Protein AF-A0A0C2F9S3-F1 (afdb_monomer)

pLDDT: mean 92.92, std 8.23, range [41.47, 98.56]

Radius of gyration: 19.81 Å; Cα contacts (8 Å, |Δi|>4): 63; chains: 1; bounding box: 45×46×48 Å

InterPro domains:
  IPR000796 Aspartate/other aminotransferase [PTHR11879] (1-132)
  IPR004839 Aminotransferase, class I/classII, large domain [PF00155] (21-132)
  IPR015421 Pyridoxal phosphate-dependent transferase, major domain [G3DSA:3.40.640.10] (58-132)
  IPR015422 Pyridoxal phosphate-dependent transferase, small domain [G3DSA:3.90.1150.10] (1-57)
  IPR015424 Pyridoxal phosphate-dependent transferase [SSF53383] (2-131)

Structure (mmCIF, N/CA/C/O backbone):
data_AF-A0A0C2F9S3-F1
#
_entry.id   AF-A0A0C2F9S3-F1
#
loop_
_atom_site.group_PDB
_atom_site.id
_atom_site.type_symbol
_atom_site.label_atom_id
_atom_site.label_alt_id
_atom_site.label_comp_id
_atom_site.label_asym_id
_atom_site.label_entity_id
_atom_site.label_seq_id
_atom_site.pdbx_PDB_ins_code
_atom_site.Cartn_x
_atom_site.Cartn_y
_atom_site.Cartn_z
_atom_site.occupancy
_atom_site.B_iso_or_equiv
_atom_site.auth_seq_id
_atom_site.auth_comp_id
_atom_site.auth_asym_id
_atom_site.auth_atom_id
_atom_site.pdbx_PDB_model_num
ATOM 1 N N . MET A 1 1 ? 0.007 -26.128 2.132 1.00 41.47 1 MET A N 1
ATOM 2 C CA . MET A 1 1 ? 0.103 -25.104 1.069 1.00 41.47 1 MET A CA 1
ATOM 3 C C . MET A 1 1 ? -1.310 -24.745 0.651 1.00 41.47 1 MET A C 1
ATOM 5 O O . MET A 1 1 ? -2.099 -25.662 0.460 1.00 41.47 1 MET A O 1
ATOM 9 N N . GLY A 1 2 ? -1.651 -23.454 0.614 1.00 59.50 2 GLY A N 1
ATOM 10 C CA . GLY A 1 2 ? -2.940 -23.001 0.079 1.00 59.50 2 GLY A CA 1
ATOM 11 C C . GLY A 1 2 ? -3.002 -23.174 -1.445 1.00 59.50 2 GLY A C 1
ATOM 12 O O . GLY A 1 2 ? -1.963 -23.437 -2.057 1.00 59.50 2 GLY A O 1
ATOM 13 N N . PRO A 1 3 ? -4.190 -23.060 -2.063 1.00 64.44 3 PRO A N 1
ATOM 14 C CA . PRO A 1 3 ? -4.308 -23.096 -3.517 1.00 64.44 3 PRO A CA 1
ATOM 15 C C . PRO A 1 3 ? -3.451 -21.982 -4.151 1.00 64.44 3 PRO A C 1
ATOM 17 O O . PRO A 1 3 ? -3.312 -20.919 -3.539 1.00 64.44 3 PRO A O 1
ATOM 20 N N . PRO A 1 4 ? -2.873 -22.201 -5.349 1.00 63.22 4 PRO A N 1
ATOM 21 C CA . PRO A 1 4 ? -2.124 -21.169 -6.055 1.00 63.22 4 PRO A CA 1
ATOM 22 C C . PRO A 1 4 ? -2.976 -19.91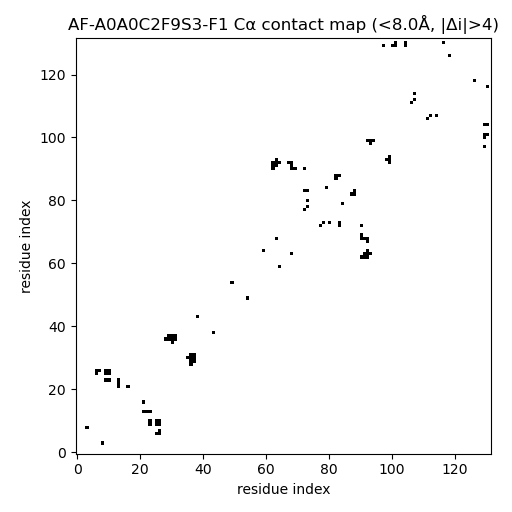3 -6.229 1.00 63.22 4 PRO A C 1
ATOM 24 O O . PRO A 1 4 ? -4.128 -19.995 -6.660 1.00 63.22 4 PRO A O 1
ATOM 27 N N . ASP A 1 5 ? -2.408 -18.755 -5.901 1.00 72.44 5 ASP A N 1
ATOM 28 C CA . ASP A 1 5 ? -3.046 -17.480 -6.203 1.00 72.44 5 ASP A CA 1
ATOM 29 C C . ASP A 1 5 ? -3.228 -17.374 -7.725 1.00 72.44 5 ASP A C 1
ATOM 31 O O . ASP A 1 5 ? -2.281 -17.564 -8.498 1.00 72.44 5 ASP A O 1
ATOM 35 N N . ALA A 1 6 ? -4.464 -17.102 -8.152 1.00 72.62 6 ALA A N 1
ATOM 36 C CA . ALA A 1 6 ? -4.842 -17.108 -9.561 1.00 72.62 6 ALA A CA 1
ATOM 37 C C . ALA A 1 6 ? -4.010 -16.126 -10.409 1.00 72.62 6 ALA A C 1
ATOM 39 O O . ALA A 1 6 ? -3.808 -16.363 -11.596 1.00 72.62 6 ALA A O 1
ATOM 40 N N . ILE A 1 7 ? -3.497 -15.050 -9.808 1.00 75.69 7 ILE A N 1
ATOM 41 C CA . ILE A 1 7 ? -2.679 -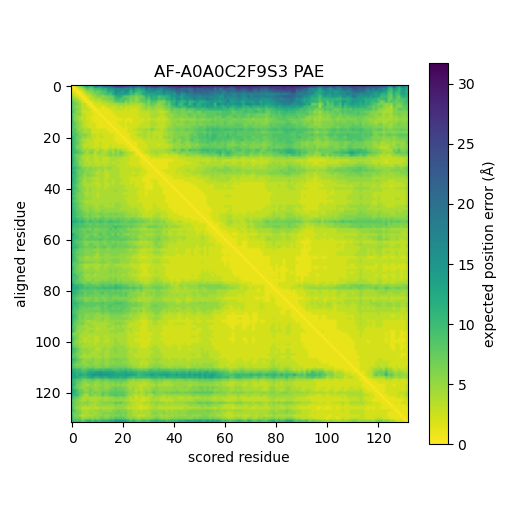14.030 -10.470 1.00 75.69 7 ILE A CA 1
ATOM 42 C C . ILE A 1 7 ? -1.200 -14.450 -10.494 1.00 75.69 7 ILE A C 1
ATOM 44 O O . ILE A 1 7 ? -0.513 -14.251 -11.503 1.00 75.69 7 ILE A O 1
ATOM 48 N N . LEU A 1 8 ? -0.699 -15.070 -9.420 1.00 76.31 8 LEU A N 1
ATOM 49 C CA . LEU A 1 8 ? 0.689 -15.547 -9.368 1.00 76.31 8 LEU A CA 1
ATOM 50 C C . LEU A 1 8 ? 0.939 -16.689 -10.361 1.00 76.31 8 LEU A C 1
ATOM 52 O O . LEU A 1 8 ? 1.939 -16.663 -11.081 1.00 76.31 8 LEU A O 1
ATOM 56 N N . GLY A 1 9 ? -0.007 -17.625 -10.487 1.00 80.25 9 GLY A N 1
ATOM 57 C CA . GLY A 1 9 ? 0.105 -18.742 -11.431 1.00 80.25 9 GLY A CA 1
ATOM 58 C C . GLY A 1 9 ? 0.234 -18.296 -12.895 1.00 80.25 9 GLY A C 1
ATOM 59 O O . GLY A 1 9 ? 1.003 -18.884 -13.659 1.00 80.25 9 GLY A O 1
ATOM 60 N N . VAL A 1 10 ? -0.449 -17.212 -13.286 1.00 86.31 10 VAL A N 1
ATOM 61 C CA . VAL A 1 10 ? -0.344 -16.635 -14.641 1.00 86.31 10 VAL A CA 1
ATOM 62 C C . VAL A 1 10 ? 1.068 -16.126 -14.918 1.00 86.31 10 VAL A C 1
ATOM 64 O O . VAL A 1 10 ? 1.597 -16.327 -16.009 1.00 86.31 10 VAL A O 1
ATOM 67 N N . THR A 1 11 ? 1.712 -15.510 -13.929 1.00 86.62 11 THR A N 1
ATOM 68 C CA . THR A 1 11 ? 3.079 -14.995 -14.089 1.00 86.62 11 THR A CA 1
ATOM 69 C C . THR A 1 11 ? 4.099 -16.115 -14.216 1.00 86.62 11 THR A C 1
ATOM 71 O O . THR A 1 11 ? 4.984 -16.041 -15.065 1.00 86.62 11 THR A O 1
ATOM 74 N N . GLU A 1 12 ? 3.956 -17.193 -13.448 1.00 86.50 12 GLU A N 1
ATOM 75 C CA . GLU A 1 12 ? 4.812 -18.374 -13.589 1.00 86.50 12 GLU A CA 1
ATOM 76 C C . GLU A 1 12 ? 4.650 -19.049 -14.956 1.00 86.50 12 GLU A C 1
ATOM 78 O O . GLU A 1 12 ? 5.635 -19.436 -15.589 1.00 86.50 12 GLU A O 1
ATOM 83 N N . ALA A 1 13 ? 3.411 -19.184 -15.442 1.00 88.88 13 ALA A N 1
ATOM 84 C CA . ALA A 1 13 ? 3.140 -19.688 -16.785 1.00 88.88 13 ALA A CA 1
ATOM 85 C C . ALA A 1 13 ? 3.764 -18.779 -17.858 1.00 88.88 13 ALA A C 1
ATOM 87 O O . ALA A 1 13 ? 4.469 -19.270 -18.738 1.00 88.88 13 ALA A O 1
ATOM 88 N N . PHE A 1 14 ? 3.603 -17.460 -17.725 1.00 90.62 14 PHE A N 1
ATOM 89 C CA . PHE A 1 14 ? 4.234 -16.478 -18.605 1.00 90.62 14 PHE A CA 1
ATOM 90 C C . PHE A 1 14 ? 5.763 -16.596 -18.610 1.00 90.62 14 PHE A C 1
ATOM 92 O O . PHE A 1 14 ? 6.384 -16.511 -19.667 1.00 90.62 14 PHE A O 1
ATOM 99 N N . HIS A 1 15 ? 6.408 -16.816 -17.463 1.00 89.44 15 HIS A N 1
ATOM 100 C CA . HIS A 1 15 ? 7.860 -16.992 -17.419 1.00 89.44 15 HIS A CA 1
ATOM 101 C C . HIS A 1 15 ? 8.324 -18.273 -18.117 1.00 89.44 15 HIS A C 1
ATOM 103 O O . HIS A 1 15 ? 9.347 -18.230 -18.799 1.00 89.44 15 HIS A O 1
ATOM 109 N N . ARG A 1 16 ? 7.562 -19.368 -18.002 1.00 93.31 16 ARG A N 1
ATOM 110 C CA . ARG A 1 16 ? 7.856 -20.653 -18.660 1.00 93.31 16 ARG A CA 1
ATOM 111 C C . ARG A 1 16 ? 7.600 -20.657 -20.167 1.00 93.31 16 ARG A C 1
ATOM 113 O O . ARG A 1 16 ? 8.202 -21.464 -20.867 1.00 93.31 16 ARG A O 1
ATOM 120 N N . ASP A 1 17 ? 6.730 -19.784 -20.664 1.00 94.50 17 ASP A N 1
ATOM 121 C CA . ASP A 1 17 ? 6.439 -19.677 -22.094 1.00 94.50 17 ASP A CA 1
ATOM 122 C C . ASP A 1 17 ? 7.683 -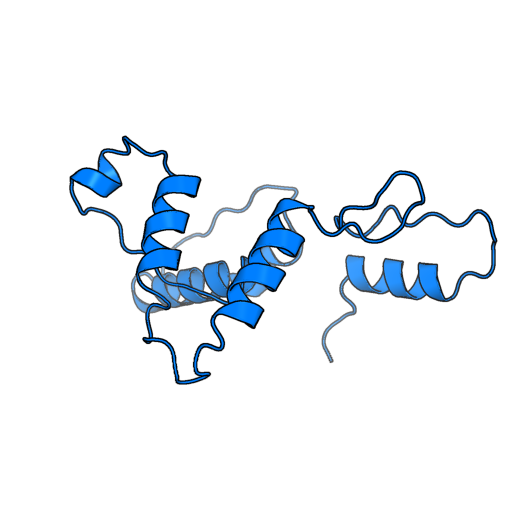19.206 -22.875 1.00 94.50 17 ASP A C 1
ATOM 124 O O . ASP A 1 17 ? 8.302 -18.192 -22.542 1.00 94.50 17 ASP A O 1
ATOM 128 N N . THR A 1 18 ? 8.074 -19.944 -23.912 1.00 95.94 18 THR A N 1
ATOM 129 C CA . THR A 1 18 ? 9.231 -19.632 -24.767 1.00 95.94 18 THR A CA 1
ATOM 130 C C . THR A 1 18 ? 8.865 -18.796 -25.992 1.00 95.94 18 THR A C 1
ATOM 132 O O . THR A 1 18 ? 9.750 -18.425 -26.763 1.00 95.94 18 THR A O 1
ATOM 135 N N . ASN A 1 19 ? 7.583 -18.499 -26.212 1.00 96.31 19 ASN A N 1
ATOM 136 C CA . ASN A 1 19 ? 7.133 -17.696 -27.338 1.00 96.31 19 ASN A CA 1
ATOM 137 C C . ASN A 1 19 ? 7.685 -16.262 -27.222 1.00 96.31 19 ASN A C 1
ATOM 139 O O . ASN A 1 19 ? 7.381 -15.570 -26.249 1.00 96.31 19 ASN A O 1
ATOM 143 N N . PRO A 1 20 ? 8.440 -15.756 -28.216 1.00 93.12 20 PRO A N 1
ATOM 144 C CA . PRO A 1 20 ? 8.998 -14.403 -28.169 1.00 93.12 20 PRO A CA 1
ATOM 145 C C . PRO A 1 20 ? 7.932 -13.296 -28.214 1.00 93.12 20 PRO A C 1
ATOM 147 O O . PRO A 1 20 ? 8.239 -12.147 -27.917 1.00 93.12 20 PRO A O 1
ATOM 150 N N . LYS A 1 21 ? 6.685 -13.623 -28.578 1.00 93.19 21 LYS A N 1
ATOM 151 C CA . LYS A 1 21 ? 5.543 -12.695 -28.619 1.00 93.19 21 LYS A CA 1
ATOM 152 C C . LYS A 1 21 ? 4.604 -12.841 -27.414 1.00 93.19 21 LYS A C 1
ATOM 154 O O . LYS A 1 21 ? 3.475 -12.358 -27.465 1.00 93.19 21 LYS A O 1
ATOM 159 N N . LYS A 1 22 ? 5.025 -13.539 -26.352 1.00 93.25 22 LYS A N 1
ATOM 160 C CA . LYS A 1 22 ? 4.223 -13.682 -25.131 1.00 93.25 22 LYS A CA 1
ATOM 161 C C . LYS A 1 22 ? 3.947 -12.323 -24.486 1.00 93.25 22 LYS A C 1
ATOM 163 O O . LYS A 1 22 ? 4.817 -11.456 -24.448 1.00 93.25 22 LYS A O 1
ATOM 168 N N . MET A 1 23 ? 2.758 -12.161 -23.913 1.00 89.25 23 MET A N 1
ATOM 169 C CA . MET A 1 23 ? 2.366 -10.962 -23.165 1.00 89.25 23 MET A CA 1
ATOM 170 C C . MET A 1 23 ? 1.785 -11.362 -21.810 1.00 89.25 23 MET A C 1
ATOM 172 O O . MET A 1 23 ? 1.002 -12.306 -21.730 1.00 89.25 23 MET A O 1
ATOM 176 N N . ASN A 1 24 ? 2.153 -10.642 -20.748 1.00 88.75 24 ASN A N 1
ATOM 177 C CA . ASN A 1 24 ? 1.556 -10.821 -19.426 1.00 88.75 24 ASN A CA 1
ATOM 178 C C . ASN A 1 24 ? 0.536 -9.708 -19.180 1.00 88.75 24 ASN A C 1
ATOM 180 O O . ASN A 1 24 ? 0.920 -8.560 -18.974 1.00 88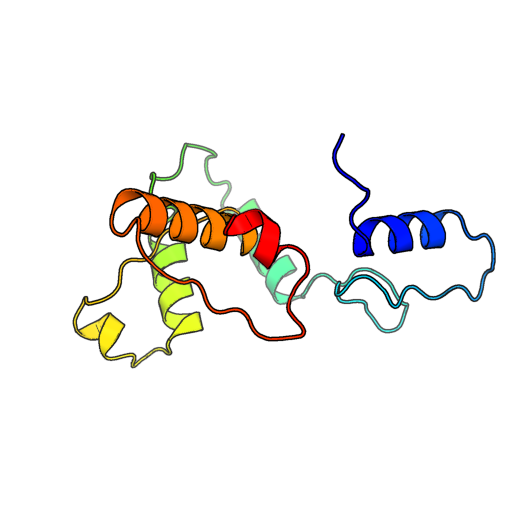.75 24 ASN A O 1
ATOM 184 N N . LEU A 1 25 ? -0.747 -10.066 -19.190 1.00 89.81 25 LEU A N 1
ATOM 185 C CA . LEU A 1 25 ? -1.868 -9.169 -18.887 1.00 89.81 25 LEU A CA 1
ATOM 186 C C . LEU A 1 25 ? -2.571 -9.553 -17.570 1.00 89.81 25 LEU A C 1
ATOM 188 O O . LEU A 1 25 ? -3.700 -9.140 -17.331 1.00 89.81 25 LEU A O 1
ATOM 192 N N . GLY A 1 26 ? -1.936 -10.393 -16.741 1.00 86.38 26 GLY A N 1
ATOM 193 C CA . GLY A 1 26 ? -2.532 -10.925 -15.514 1.00 86.38 26 GLY A CA 1
ATOM 194 C C . GLY A 1 26 ? -2.259 -10.069 -14.280 1.00 86.38 26 GLY A C 1
ATOM 195 O O . GLY A 1 26 ? -3.182 -9.674 -13.573 1.00 86.38 26 GLY A O 1
ATOM 196 N N . VAL A 1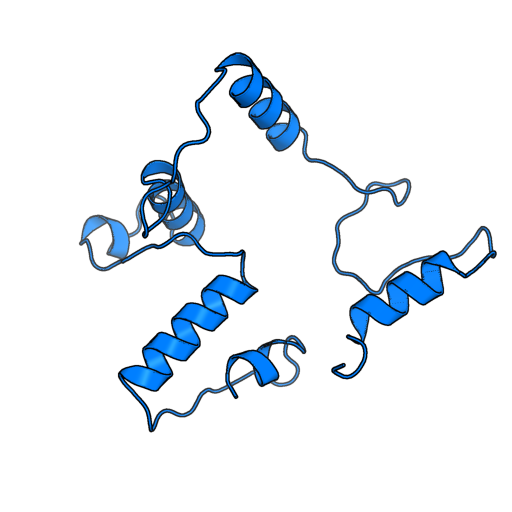 27 ? -0.985 -9.785 -13.993 1.00 83.50 27 VAL A N 1
ATOM 197 C CA . VAL A 1 27 ? -0.611 -9.008 -12.798 1.00 83.50 27 VAL A CA 1
ATOM 198 C C . VAL A 1 27 ? -0.775 -7.520 -13.070 1.00 83.50 27 VAL A C 1
ATOM 200 O O . VAL A 1 27 ? -0.187 -6.993 -14.011 1.00 83.50 27 VAL A O 1
ATOM 203 N N . GLY A 1 28 ? -1.467 -6.819 -12.170 1.00 89.31 28 GLY A N 1
ATOM 204 C CA . GLY A 1 28 ? -1.563 -5.355 -12.146 1.00 89.31 28 GLY A CA 1
ATOM 205 C C . GLY A 1 28 ? -0.273 -4.658 -11.698 1.00 89.31 28 GLY A C 1
ATOM 206 O O . GLY A 1 28 ? -0.305 -3.807 -10.816 1.00 89.31 28 GLY A O 1
ATOM 207 N N . ALA A 1 29 ? 0.875 -5.045 -12.254 1.00 91.50 29 ALA A N 1
ATOM 208 C CA . ALA A 1 29 ? 2.161 -4.418 -11.983 1.00 91.50 29 ALA A CA 1
ATOM 209 C C . ALA A 1 29 ? 2.569 -3.581 -13.193 1.00 91.50 29 ALA A C 1
ATOM 211 O O . ALA A 1 29 ? 2.700 -4.103 -14.298 1.00 91.50 29 ALA A O 1
ATOM 212 N N . TYR A 1 30 ? 2.798 -2.290 -12.964 1.00 94.19 30 TYR A N 1
ATOM 213 C CA . TYR A 1 30 ? 3.101 -1.333 -14.022 1.00 94.19 30 TYR A CA 1
ATOM 214 C C . TYR A 1 30 ? 4.364 -1.717 -14.815 1.00 94.19 30 TYR A C 1
ATOM 216 O O . TYR A 1 30 ? 5.326 -2.276 -14.265 1.00 94.19 30 TYR A O 1
ATOM 224 N N . ARG A 1 31 ? 4.340 -1.436 -16.119 1.00 93.94 31 ARG A N 1
ATOM 225 C CA . ARG A 1 31 ? 5.421 -1.694 -17.074 1.00 93.94 31 ARG A CA 1
ATOM 226 C C . ARG A 1 31 ? 5.632 -0.472 -17.960 1.00 93.94 31 ARG A C 1
ATOM 228 O O . ARG A 1 31 ? 4.697 0.292 -18.170 1.00 93.94 31 ARG A O 1
ATOM 235 N N . ASP A 1 32 ? 6.852 -0.301 -18.452 1.00 94.50 32 ASP A N 1
ATOM 236 C CA . ASP A 1 32 ? 7.159 0.683 -19.492 1.00 94.50 32 ASP A CA 1
ATOM 237 C C . ASP A 1 32 ? 6.723 0.205 -20.891 1.00 94.50 32 ASP A C 1
ATOM 239 O O . ASP A 1 32 ? 6.218 -0.909 -21.059 1.00 94.50 32 ASP A O 1
ATOM 243 N N . ASP A 1 33 ? 6.971 1.031 -21.910 1.00 94.56 33 ASP A N 1
ATOM 244 C CA . ASP A 1 33 ? 6.649 0.735 -23.314 1.00 94.56 33 ASP A CA 1
ATOM 245 C C . ASP A 1 33 ? 7.416 -0.479 -23.879 1.00 94.56 33 ASP A C 1
ATOM 247 O O . ASP A 1 33 ? 7.067 -1.003 -24.936 1.00 94.56 33 ASP A O 1
ATOM 251 N N . GLN A 1 34 ? 8.458 -0.953 -23.184 1.00 91.62 34 GLN A N 1
ATOM 252 C CA . GLN A 1 34 ? 9.203 -2.171 -23.521 1.00 91.62 34 GLN A CA 1
ATOM 253 C C . GLN A 1 34 ? 8.721 -3.396 -22.727 1.00 91.62 34 GLN A C 1
ATOM 255 O O . GLN A 1 34 ? 9.334 -4.464 -22.812 1.00 91.62 34 GLN A O 1
ATOM 260 N N . GLY A 1 35 ? 7.658 -3.263 -21.929 1.00 89.31 35 GLY A N 1
ATOM 261 C CA . GLY A 1 35 ? 7.123 -4.337 -21.096 1.00 89.31 35 GLY A CA 1
ATOM 262 C C . GLY A 1 35 ? 7.987 -4.674 -19.875 1.00 89.31 35 GLY A C 1
ATOM 263 O O . GLY A 1 35 ? 7.822 -5.752 -19.295 1.00 89.31 35 GLY A O 1
ATOM 264 N N . LYS A 1 36 ? 8.908 -3.793 -19.460 1.00 91.12 36 LYS A N 1
ATOM 265 C CA . LYS A 1 36 ? 9.809 -4.004 -18.312 1.00 91.12 36 LYS A CA 1
ATOM 266 C C . LYS A 1 36 ? 9.288 -3.325 -17.042 1.00 91.12 36 LYS A C 1
ATOM 268 O O . LYS A 1 36 ? 8.537 -2.356 -17.130 1.00 91.12 36 LYS A O 1
ATOM 273 N N . PRO A 1 37 ? 9.655 -3.812 -15.837 1.00 94.31 37 PRO A N 1
ATOM 274 C CA . PRO A 1 37 ? 9.340 -3.120 -14.590 1.00 94.31 37 PRO A CA 1
ATOM 275 C C . PRO A 1 37 ? 9.879 -1.687 -14.596 1.00 94.31 37 PRO A C 1
ATOM 277 O O . PRO A 1 37 ? 11.060 -1.466 -14.866 1.00 94.31 37 PRO A O 1
ATOM 280 N N . PHE A 1 38 ? 9.022 -0.727 -14.262 1.00 96.56 38 PHE A N 1
ATOM 281 C CA . PHE A 1 38 ? 9.367 0.689 -14.298 1.00 96.56 38 PHE A CA 1
ATOM 282 C C . PHE A 1 38 ? 9.446 1.271 -12.886 1.00 96.56 38 PHE A C 1
ATOM 284 O O . PHE A 1 38 ? 8.460 1.294 -12.149 1.00 96.56 38 PHE A O 1
ATOM 291 N N . VAL A 1 39 ? 10.633 1.754 -12.516 1.00 97.69 39 VAL A N 1
ATOM 292 C CA . VAL A 1 39 ? 10.864 2.475 -11.257 1.00 97.69 39 VAL A CA 1
ATOM 293 C C . VAL A 1 39 ? 10.711 3.964 -11.529 1.00 97.69 39 VAL A C 1
ATOM 295 O O . VAL A 1 39 ? 11.425 4.508 -12.375 1.00 97.69 39 VAL A O 1
ATOM 298 N N . LEU A 1 40 ? 9.802 4.620 -10.806 1.00 98.12 40 LEU A N 1
ATOM 299 C CA . LEU A 1 40 ? 9.512 6.037 -11.003 1.00 98.12 40 LEU A CA 1
ATOM 300 C C . LEU A 1 40 ? 10.773 6.892 -10.761 1.00 98.12 40 LEU A C 1
ATOM 302 O O . LEU A 1 40 ? 11.493 6.641 -9.790 1.00 98.12 40 LEU A O 1
ATOM 306 N N . PRO A 1 41 ? 11.020 7.945 -11.566 1.00 98.38 41 PRO A N 1
ATOM 307 C CA . PRO A 1 41 ? 12.149 8.853 -11.349 1.00 98.38 41 PRO A CA 1
ATOM 308 C C . PRO A 1 41 ? 12.176 9.469 -9.943 1.00 98.38 41 PRO A C 1
ATOM 310 O O . PRO A 1 41 ? 13.239 9.569 -9.338 1.00 98.38 41 PRO A O 1
ATOM 313 N N . SER A 1 42 ? 11.007 9.802 -9.386 1.00 98.44 42 SER A N 1
ATOM 314 C CA . SER A 1 42 ? 10.874 10.317 -8.017 1.00 98.44 42 SER A CA 1
ATOM 315 C C . SER A 1 42 ? 11.318 9.315 -6.947 1.00 98.44 42 SER A C 1
ATOM 317 O O . SER A 1 42 ? 11.899 9.714 -5.942 1.00 98.44 42 SER A O 1
ATOM 319 N N . VAL A 1 43 ? 11.088 8.016 -7.167 1.00 98.25 43 VAL A N 1
ATOM 320 C CA . VAL A 1 43 ? 11.542 6.954 -6.257 1.00 98.25 43 VAL A CA 1
ATOM 321 C C . VAL A 1 43 ? 13.059 6.809 -6.329 1.00 98.25 43 VAL A C 1
ATOM 323 O O . VAL A 1 43 ? 13.703 6.747 -5.288 1.00 98.25 43 VAL A O 1
ATOM 326 N N . ARG A 1 44 ? 13.648 6.848 -7.532 1.00 98.38 44 ARG A N 1
ATOM 327 C CA . ARG A 1 44 ? 15.113 6.799 -7.700 1.00 98.38 44 ARG A CA 1
ATOM 328 C C . ARG A 1 44 ? 15.813 7.964 -7.004 1.00 98.38 44 ARG A C 1
ATOM 330 O O . ARG A 1 44 ? 16.829 7.764 -6.348 1.00 98.38 44 ARG A O 1
ATOM 337 N N . GLU A 1 45 ? 15.259 9.165 -7.130 1.00 98.56 45 GLU A N 1
ATOM 338 C CA . GLU A 1 45 ? 15.765 10.354 -6.441 1.00 98.56 45 GLU A CA 1
ATOM 339 C C . GLU A 1 45 ? 15.674 10.198 -4.913 1.00 98.56 45 GLU A C 1
ATOM 341 O O . GLU A 1 45 ? 16.635 10.479 -4.197 1.00 98.56 45 GLU A O 1
ATOM 346 N N . ALA A 1 46 ? 14.544 9.699 -4.398 1.00 97.94 46 ALA A N 1
ATOM 347 C CA . ALA A 1 46 ? 14.379 9.442 -2.969 1.00 97.94 46 ALA A CA 1
ATOM 348 C C . ALA A 1 46 ? 15.387 8.400 -2.448 1.00 97.94 46 ALA A C 1
ATOM 350 O O . ALA A 1 46 ? 15.993 8.608 -1.399 1.00 97.94 46 ALA A O 1
ATOM 351 N N . GLU A 1 47 ? 15.621 7.316 -3.193 1.00 98.19 47 GLU A N 1
ATOM 352 C CA . GLU A 1 47 ? 16.632 6.305 -2.861 1.00 98.19 47 GLU A CA 1
ATOM 353 C C . GLU A 1 47 ? 18.040 6.911 -2.778 1.00 98.19 47 GLU A C 1
ATOM 355 O O . GLU A 1 47 ? 18.766 6.651 -1.817 1.00 98.19 47 GLU A O 1
ATOM 360 N N . GLN A 1 48 ? 18.421 7.754 -3.744 1.00 98.31 48 GLN A N 1
ATOM 361 C CA . GLN A 1 48 ? 19.727 8.420 -3.749 1.00 98.31 48 GLN A CA 1
ATOM 362 C C . GLN A 1 48 ? 19.917 9.322 -2.525 1.00 98.31 48 GLN A C 1
ATOM 364 O O . GLN A 1 48 ? 20.962 9.251 -1.873 1.00 98.31 48 GLN A O 1
ATOM 369 N N . ARG A 1 49 ? 18.901 10.120 -2.172 1.00 98.12 49 ARG A N 1
ATOM 370 C CA . ARG A 1 49 ? 18.926 10.983 -0.977 1.00 98.12 49 ARG A CA 1
ATOM 371 C C . ARG A 1 49 ? 19.082 10.169 0.303 1.00 98.12 49 ARG A C 1
ATOM 373 O O . ARG A 1 49 ? 20.000 10.424 1.077 1.00 98.12 49 ARG A O 1
ATOM 380 N N . LEU A 1 50 ? 18.264 9.130 0.474 1.00 96.25 50 LEU A N 1
ATOM 381 C CA . LEU A 1 50 ? 18.309 8.268 1.658 1.00 96.25 50 LEU A CA 1
ATOM 382 C C . LEU A 1 50 ? 19.669 7.576 1.827 1.00 96.25 50 LEU A C 1
ATOM 384 O O . LEU A 1 50 ? 20.171 7.460 2.945 1.00 96.25 50 LEU A O 1
ATOM 388 N N . MET A 1 51 ? 20.291 7.127 0.732 1.00 97.19 51 MET A N 1
ATOM 389 C CA . MET A 1 51 ? 21.630 6.530 0.789 1.00 97.19 51 MET A CA 1
ATOM 390 C C . MET A 1 51 ? 22.709 7.556 1.154 1.00 97.19 51 MET A C 1
ATOM 392 O O . MET A 1 51 ? 23.625 7.231 1.914 1.00 97.19 51 MET A O 1
ATOM 396 N N . ALA A 1 52 ? 22.603 8.789 0.651 1.00 98.00 52 ALA A N 1
ATOM 397 C CA . ALA A 1 52 ? 23.531 9.869 0.979 1.00 98.00 52 ALA A CA 1
ATOM 398 C C . ALA A 1 52 ? 23.446 10.291 2.458 1.00 98.00 52 ALA A C 1
ATOM 400 O O . ALA A 1 52 ? 24.474 10.610 3.057 1.00 98.00 52 ALA A O 1
ATOM 401 N N . GLU A 1 53 ? 22.254 10.232 3.056 1.00 97.06 53 GLU A N 1
ATOM 402 C CA . GLU A 1 53 ? 22.017 10.570 4.467 1.00 97.06 53 GLU A CA 1
ATOM 403 C C . GLU A 1 53 ? 22.621 9.563 5.459 1.00 97.06 53 GLU A C 1
ATOM 405 O O . GLU A 1 53 ? 22.845 9.909 6.618 1.00 97.06 53 GLU A O 1
ATOM 410 N N 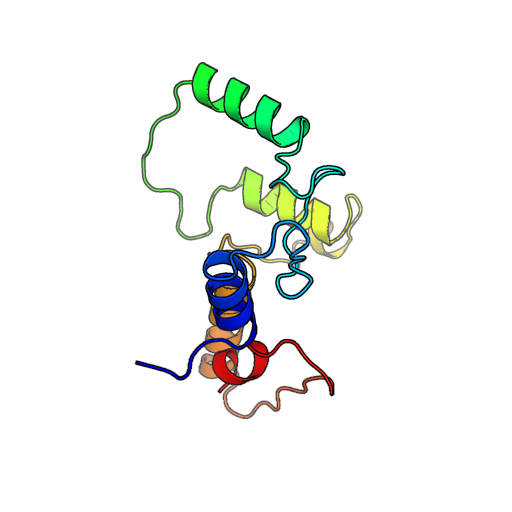. LYS A 1 54 ? 22.925 8.329 5.025 1.00 95.69 54 LYS A N 1
ATOM 411 C CA . LYS A 1 54 ? 23.541 7.273 5.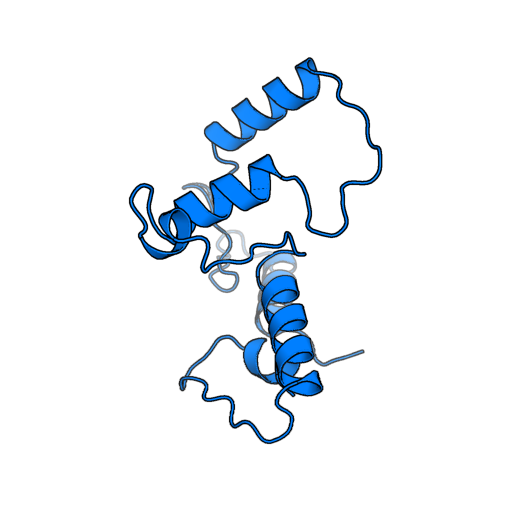860 1.00 95.69 54 LYS A CA 1
ATOM 412 C C . LYS A 1 54 ? 22.808 7.039 7.190 1.00 95.69 54 LYS A C 1
ATOM 414 O O . LYS A 1 54 ? 23.434 6.850 8.234 1.00 95.69 54 LYS A O 1
ATOM 419 N N . LEU A 1 55 ? 21.478 7.035 7.142 1.00 94.56 55 LEU A N 1
ATOM 420 C CA . LEU A 1 55 ? 20.627 6.825 8.313 1.00 94.56 55 LEU A CA 1
ATOM 421 C C . LEU A 1 55 ? 20.885 5.459 8.983 1.00 94.56 55 LEU A C 1
ATOM 423 O O . LEU A 1 55 ? 21.337 4.494 8.351 1.00 94.56 55 LEU A O 1
ATOM 427 N N . ASN A 1 56 ? 20.570 5.374 10.279 1.00 94.56 56 ASN A N 1
ATOM 428 C CA . ASN A 1 56 ? 20.611 4.119 11.032 1.00 94.56 56 ASN A CA 1
ATOM 429 C C . ASN A 1 56 ? 19.510 3.138 10.568 1.00 94.56 56 ASN A C 1
ATOM 431 O O . ASN A 1 56 ? 18.683 3.454 9.713 1.00 94.56 56 ASN A O 1
ATOM 435 N N . LYS A 1 57 ? 19.522 1.922 11.123 1.00 95.44 57 LYS A N 1
ATOM 436 C CA . LYS A 1 57 ? 18.527 0.868 10.851 1.00 95.44 57 LYS A CA 1
ATOM 437 C C . LYS A 1 57 ? 17.870 0.377 12.143 1.00 95.44 57 LYS A C 1
ATOM 439 O O . LYS A 1 57 ? 17.570 -0.807 12.269 1.00 95.44 57 LYS A O 1
ATOM 444 N N . GLU A 1 58 ? 17.719 1.275 13.111 1.00 96.88 58 GLU A N 1
ATOM 445 C CA . GLU A 1 58 ? 17.065 0.968 14.379 1.00 96.88 58 GLU A CA 1
ATOM 446 C C . GLU A 1 58 ? 15.573 0.687 14.176 1.00 96.88 58 GLU A C 1
ATOM 448 O O . GLU A 1 58 ? 14.982 0.998 13.135 1.00 96.88 58 GLU A O 1
ATOM 453 N N . TYR A 1 59 ? 14.946 0.098 15.191 1.00 97.44 59 TYR A N 1
ATOM 454 C CA . TYR A 1 59 ? 13.510 -0.140 15.167 1.00 97.44 59 TYR A CA 1
ATOM 455 C C . TYR A 1 59 ? 12.729 1.170 15.024 1.00 97.44 59 TYR A C 1
ATOM 457 O O . TYR A 1 59 ? 12.921 2.124 15.780 1.00 97.44 59 TYR A O 1
ATOM 465 N N . ALA A 1 60 ? 11.784 1.184 14.085 1.00 95.69 60 ALA A N 1
ATOM 466 C CA . ALA A 1 60 ? 10.749 2.205 14.052 1.00 95.69 60 ALA A CA 1
ATOM 467 C C . ALA A 1 60 ? 9.793 2.038 15.248 1.00 95.69 60 ALA A C 1
ATOM 469 O O . ALA A 1 60 ? 9.680 0.959 15.837 1.00 95.69 60 ALA A O 1
ATOM 470 N N . GLY A 1 61 ? 9.059 3.101 15.583 1.00 97.00 61 GLY A N 1
ATOM 471 C CA . GLY A 1 61 ? 7.971 3.011 16.556 1.00 97.00 61 GLY A CA 1
ATOM 472 C C . GLY A 1 61 ? 6.873 2.044 16.096 1.00 97.00 61 GLY A C 1
ATOM 473 O O . GLY A 1 61 ? 6.699 1.812 14.902 1.00 97.00 61 GLY A O 1
ATOM 474 N N . ILE A 1 62 ? 6.086 1.517 17.041 1.00 97.44 62 ILE A N 1
ATOM 475 C CA . ILE A 1 62 ? 5.008 0.543 16.762 1.00 97.44 62 ILE A CA 1
ATOM 476 C C . ILE A 1 62 ? 4.003 1.077 15.730 1.00 97.44 62 ILE A C 1
ATOM 478 O O . ILE A 1 62 ? 3.554 0.337 14.861 1.00 97.44 62 ILE A O 1
ATOM 482 N N . ALA A 1 63 ? 3.664 2.367 15.805 1.00 96.12 63 ALA A N 1
ATOM 483 C CA . ALA A 1 63 ? 2.755 3.011 14.857 1.00 96.12 63 ALA A CA 1
ATOM 484 C C . ALA A 1 63 ? 3.401 3.301 13.484 1.00 96.12 63 ALA A C 1
ATOM 486 O O . ALA A 1 63 ? 2.707 3.723 12.560 1.00 96.12 63 ALA A O 1
ATOM 487 N N . GLY A 1 64 ? 4.707 3.077 13.333 1.00 97.19 64 GLY A N 1
ATOM 488 C CA . GLY A 1 64 ? 5.500 3.439 12.164 1.00 97.19 64 GLY A CA 1
ATOM 489 C C . GLY A 1 64 ? 6.271 4.742 12.330 1.00 97.19 64 GLY A C 1
ATOM 490 O O . GLY A 1 64 ? 6.401 5.290 13.426 1.00 97.19 64 GLY A O 1
ATOM 491 N N . LEU A 1 65 ? 6.794 5.243 11.212 1.00 97.19 65 LEU A N 1
ATOM 492 C CA . LEU A 1 65 ? 7.507 6.518 11.175 1.00 97.19 65 LEU A CA 1
ATOM 493 C C . LEU A 1 65 ? 6.503 7.692 11.268 1.00 97.19 65 LEU A C 1
ATOM 495 O O . LEU A 1 65 ? 5.563 7.745 10.463 1.00 97.19 65 LEU A O 1
ATOM 499 N N . PRO A 1 66 ? 6.677 8.650 12.203 1.00 96.50 66 PRO A N 1
ATOM 500 C CA . PRO A 1 66 ? 5.734 9.760 12.384 1.00 96.50 66 PRO A CA 1
ATOM 501 C C . PRO A 1 66 ? 5.503 10.590 11.115 1.00 96.50 66 PRO A C 1
ATOM 503 O O . PRO A 1 66 ? 4.360 10.865 10.755 1.00 96.50 66 PRO A O 1
ATOM 506 N N . ASP A 1 67 ? 6.569 10.923 10.383 1.00 96.75 67 ASP A N 1
ATOM 507 C CA . ASP A 1 67 ? 6.443 11.705 9.149 1.00 96.75 67 ASP A CA 1
ATOM 508 C C . ASP A 1 67 ? 5.752 10.917 8.036 1.00 96.75 67 ASP A C 1
ATOM 510 O O . ASP A 1 67 ? 4.899 11.462 7.335 1.00 96.75 67 ASP A O 1
ATOM 514 N N . PHE A 1 68 ? 6.045 9.617 7.912 1.00 97.75 68 PHE A N 1
ATOM 515 C CA . PHE A 1 68 ? 5.382 8.753 6.935 1.00 97.75 68 PHE A CA 1
ATOM 516 C C . PHE A 1 68 ? 3.874 8.691 7.183 1.00 97.75 68 PHE A C 1
ATOM 518 O O . PHE A 1 68 ? 3.092 8.926 6.267 1.00 97.75 68 PHE A O 1
ATOM 525 N N . THR A 1 69 ? 3.453 8.413 8.419 1.00 97.69 69 THR A N 1
ATOM 526 C CA . THR A 1 69 ? 2.025 8.303 8.759 1.00 97.69 69 THR A CA 1
ATOM 527 C C . THR A 1 69 ? 1.287 9.629 8.562 1.00 97.69 69 THR A C 1
ATOM 529 O O . THR A 1 69 ? 0.215 9.648 7.956 1.00 97.69 69 THR A O 1
ATOM 532 N N . LYS A 1 70 ? 1.885 10.753 8.973 1.00 96.69 70 LYS A N 1
ATOM 533 C CA . LYS A 1 70 ? 1.331 12.098 8.760 1.00 96.69 70 LYS A CA 1
ATOM 534 C C . LYS A 1 70 ? 1.169 12.433 7.275 1.00 96.69 70 LYS A C 1
ATOM 536 O O . LYS A 1 70 ? 0.115 12.919 6.867 1.00 96.69 70 LYS A O 1
ATOM 541 N N . LEU A 1 71 ? 2.204 12.203 6.467 1.00 97.94 71 LEU A N 1
ATOM 542 C CA . LEU A 1 71 ? 2.181 12.516 5.036 1.00 97.94 71 LEU A CA 1
ATOM 543 C C . LEU A 1 71 ? 1.266 11.562 4.258 1.00 97.94 71 LEU A C 1
ATOM 545 O O . LEU A 1 71 ? 0.563 12.008 3.356 1.00 97.94 71 LEU A O 1
ATOM 549 N N . ALA A 1 72 ? 1.202 10.284 4.643 1.00 97.94 72 ALA A N 1
ATOM 550 C CA . ALA A 1 72 ? 0.279 9.315 4.057 1.00 97.94 72 ALA A CA 1
ATOM 551 C C . ALA A 1 72 ? -1.189 9.704 4.292 1.00 97.94 72 ALA A C 1
ATOM 553 O O . ALA A 1 72 ? -1.995 9.631 3.366 1.00 97.94 72 ALA A O 1
ATOM 554 N N . ALA A 1 73 ? -1.535 10.178 5.495 1.00 97.50 73 ALA A N 1
ATOM 555 C CA . ALA A 1 73 ? -2.881 10.670 5.791 1.00 97.50 73 ALA A CA 1
ATOM 556 C C . ALA A 1 73 ? -3.253 11.879 4.918 1.00 97.50 73 ALA A C 1
ATOM 558 O O . ALA A 1 73 ? -4.334 11.906 4.334 1.00 97.50 73 ALA A O 1
ATOM 559 N N . LYS A 1 74 ? -2.336 12.846 4.772 1.00 97.88 74 LYS A N 1
ATOM 560 C CA . LYS A 1 74 ? -2.533 14.013 3.897 1.00 97.88 74 LYS A CA 1
ATOM 561 C C . LYS A 1 74 ? -2.695 13.624 2.431 1.00 97.88 74 LYS A C 1
ATOM 563 O O . LYS A 1 74 ? -3.573 14.153 1.760 1.00 97.88 74 LYS A O 1
ATOM 568 N N . LEU A 1 75 ? -1.883 12.686 1.943 1.00 98.06 75 LEU A N 1
ATOM 569 C CA . LEU A 1 75 ? -1.998 12.174 0.578 1.00 98.06 75 LEU A CA 1
ATOM 570 C C . LEU A 1 75 ? -3.365 11.516 0.336 1.00 98.06 75 LEU A C 1
ATOM 572 O O . LEU A 1 75 ? -3.952 11.704 -0.723 1.00 98.06 75 LEU A O 1
ATOM 576 N N . ALA A 1 76 ? -3.868 10.754 1.310 1.00 97.38 76 ALA A N 1
ATOM 577 C CA . ALA A 1 76 ? -5.123 10.019 1.179 1.00 97.38 76 ALA A CA 1
ATOM 578 C C . ALA A 1 76 ? -6.375 10.900 1.326 1.00 97.38 76 ALA A C 1
ATOM 580 O O . ALA A 1 76 ? -7.376 10.645 0.661 1.00 97.38 76 ALA A O 1
ATOM 581 N N . LEU A 1 77 ? -6.341 11.903 2.208 1.00 97.38 77 LEU A N 1
ATOM 582 C CA . LEU A 1 77 ? -7.529 12.672 2.609 1.00 97.38 77 LEU A CA 1
ATOM 583 C C . LEU A 1 77 ? -7.511 14.138 2.159 1.00 97.38 77 LEU A C 1
ATOM 585 O O . LEU A 1 77 ? -8.499 14.843 2.360 1.00 97.38 77 LEU A O 1
ATOM 589 N N . GLY A 1 78 ? -6.414 14.588 1.551 1.00 97.12 78 GLY A N 1
ATOM 590 C CA . GLY A 1 78 ? -6.195 15.973 1.148 1.00 97.12 78 GLY A CA 1
ATOM 591 C C . GLY A 1 78 ? -5.537 16.819 2.241 1.00 97.12 78 GLY A C 1
ATOM 592 O O . GLY A 1 78 ? -5.617 16.524 3.434 1.00 97.12 78 GLY A O 1
ATOM 593 N N . GLU A 1 79 ? -4.874 17.899 1.825 1.00 94.94 79 GLU A N 1
ATOM 594 C CA . GLU A 1 79 ? -4.128 18.778 2.737 1.00 94.94 79 GLU A CA 1
ATOM 595 C C . GLU A 1 79 ? -5.028 19.537 3.721 1.00 94.94 79 GLU A C 1
ATOM 597 O O . GLU A 1 79 ? -4.637 19.707 4.873 1.00 94.94 79 GLU A O 1
ATOM 602 N N . ASN A 1 80 ? -6.237 19.911 3.288 1.00 95.12 80 ASN A N 1
ATOM 603 C CA . ASN A 1 80 ? -7.225 20.682 4.059 1.00 95.12 80 ASN A CA 1
ATOM 604 C C . ASN A 1 80 ? -8.331 19.776 4.628 1.00 95.12 80 ASN A C 1
ATOM 606 O O . ASN A 1 80 ? -9.517 20.108 4.606 1.00 95.12 80 ASN A O 1
ATOM 610 N N . SER A 1 81 ? -7.966 18.554 5.015 1.00 97.31 81 SER A N 1
ATOM 611 C CA . SER A 1 81 ? -8.923 17.574 5.513 1.00 97.31 81 SER A CA 1
ATOM 612 C C . SER A 1 81 ? -9.363 17.926 6.933 1.00 97.31 81 SER A C 1
ATOM 614 O O . SER A 1 81 ? -8.572 17.838 7.872 1.00 97.31 81 SER A O 1
ATOM 616 N N . GLU A 1 82 ? -10.642 18.249 7.119 1.00 97.50 82 GLU A N 1
ATOM 617 C CA . GLU A 1 82 ? -11.183 18.596 8.440 1.00 97.50 82 GLU A CA 1
ATOM 618 C C . GLU A 1 82 ? -11.020 17.452 9.461 1.00 97.50 82 GLU A C 1
ATOM 620 O O 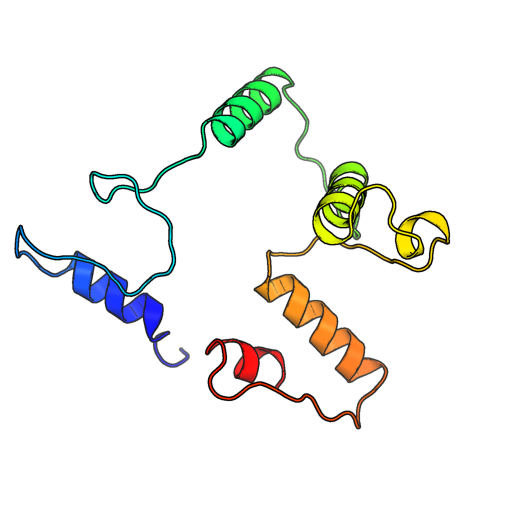. GLU A 1 82 ? -10.791 17.711 10.640 1.00 97.50 82 GLU A O 1
ATOM 625 N N . VAL A 1 83 ? -11.040 16.181 9.043 1.00 97.25 83 VAL A N 1
ATOM 626 C CA . VAL A 1 83 ? -10.800 15.047 9.961 1.00 97.25 83 VAL A CA 1
ATOM 627 C C . VAL A 1 83 ? -9.348 14.970 10.445 1.00 97.25 83 VAL A C 1
ATOM 629 O O . VAL A 1 83 ? -9.099 14.434 11.527 1.00 97.25 83 VAL A O 1
ATOM 632 N N . ILE A 1 84 ? -8.398 15.515 9.674 1.00 96.69 84 ILE A N 1
ATOM 633 C CA . ILE A 1 84 ? -7.005 15.688 10.104 1.00 96.69 84 ILE A CA 1
ATOM 634 C C . ILE A 1 84 ? -6.917 16.881 11.062 1.00 96.69 84 ILE A C 1
ATOM 636 O O . ILE A 1 84 ? -6.356 16.737 12.145 1.00 96.69 84 ILE A O 1
ATOM 640 N N . GLU A 1 85 ? -7.493 18.030 10.695 1.00 96.44 85 GLU A N 1
ATOM 641 C CA . GLU A 1 85 ? -7.449 19.263 11.501 1.00 96.44 85 GLU A CA 1
ATOM 642 C C . GLU A 1 85 ? -8.116 19.099 12.873 1.00 96.44 85 GLU A C 1
ATOM 644 O O . GLU A 1 85 ? -7.586 19.557 13.883 1.00 96.44 85 GLU A O 1
ATOM 649 N N . SER A 1 86 ? -9.244 18.389 12.925 1.00 97.38 86 SER A N 1
ATOM 650 C CA . SER A 1 86 ? -9.986 18.102 14.158 1.00 97.38 86 SER A CA 1
ATOM 651 C C . SER A 1 86 ? -9.418 16.935 14.976 1.00 97.38 86 SER A C 1
ATOM 653 O O . SER A 1 86 ? -9.960 16.611 16.032 1.00 97.38 86 SER A O 1
ATOM 655 N N . GLY A 1 87 ? -8.347 16.275 14.513 1.00 96.12 87 GLY A N 1
ATOM 656 C CA . GLY A 1 87 ? -7.707 15.172 15.238 1.00 96.12 87 GLY A CA 1
ATOM 657 C C . GLY A 1 87 ? -8.549 13.894 15.330 1.00 96.12 87 GLY A C 1
ATOM 658 O O . GLY A 1 87 ? -8.339 13.080 16.227 1.00 96.12 87 GLY A O 1
ATOM 659 N N . ARG A 1 88 ? -9.502 13.687 14.412 1.00 97.38 88 ARG A N 1
ATOM 660 C CA . ARG A 1 88 ? -10.421 12.530 14.409 1.00 97.38 88 ARG A CA 1
ATOM 661 C C . ARG A 1 88 ? -9.887 11.312 13.652 1.00 97.38 88 ARG A C 1
ATOM 663 O O . ARG A 1 88 ? -10.624 10.357 13.415 1.00 97.38 88 ARG A O 1
ATOM 670 N N . ILE A 1 89 ? -8.609 11.330 13.284 1.00 96.31 89 ILE A N 1
ATOM 671 C CA . ILE A 1 89 ? -7.929 10.249 12.574 1.00 96.31 89 ILE A CA 1
ATOM 672 C C . ILE A 1 89 ? -6.808 9.638 13.413 1.00 96.31 89 ILE A C 1
ATOM 674 O O . ILE A 1 89 ? -6.047 10.328 14.084 1.00 96.31 89 ILE A O 1
ATOM 678 N N . THR A 1 90 ? -6.662 8.319 13.307 1.00 96.00 90 THR A N 1
ATOM 679 C CA . THR A 1 90 ? -5.463 7.584 13.721 1.00 96.00 90 THR A CA 1
ATOM 680 C C . THR A 1 90 ? -4.860 6.917 12.491 1.00 96.00 90 THR A C 1
ATOM 682 O O . THR A 1 90 ? -5.574 6.256 11.741 1.00 96.00 90 THR A O 1
ATOM 685 N N . THR A 1 91 ? -3.552 7.077 12.280 1.00 97.25 91 THR A N 1
ATOM 686 C CA . THR A 1 91 ? -2.826 6.451 11.164 1.00 97.25 91 THR A CA 1
ATOM 687 C C . THR A 1 91 ? -1.706 5.578 11.708 1.00 97.25 91 THR A C 1
ATOM 689 O O . THR A 1 91 ? -0.960 6.005 12.585 1.00 97.25 91 THR A O 1
ATOM 692 N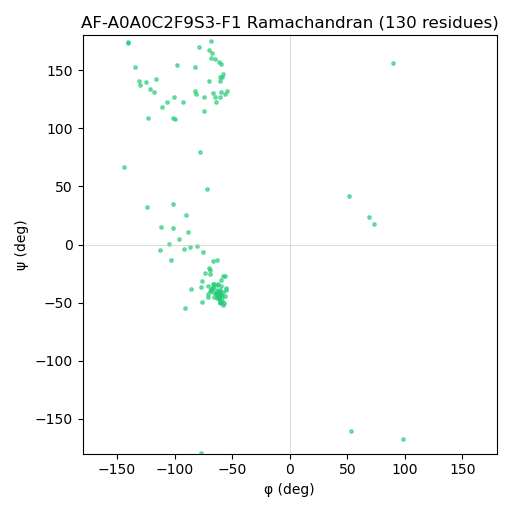 N . MET A 1 92 ? -1.582 4.362 11.180 1.00 97.75 92 MET A N 1
ATOM 693 C CA . MET A 1 92 ? -0.495 3.439 11.497 1.00 97.75 92 MET A CA 1
ATOM 694 C C . MET A 1 92 ? 0.112 2.892 10.211 1.00 97.75 92 MET A C 1
ATOM 696 O O . MET A 1 92 ? -0.600 2.580 9.254 1.00 97.75 92 MET A O 1
ATOM 700 N N . GLN A 1 93 ? 1.432 2.755 10.193 1.00 98.44 93 GLN A N 1
ATOM 701 C CA . GLN A 1 93 ? 2.136 2.062 9.126 1.00 98.44 93 GLN A CA 1
ATOM 702 C C . GLN A 1 93 ? 1.844 0.560 9.196 1.00 98.44 93 GLN A C 1
ATOM 704 O O . GLN A 1 93 ? 1.788 -0.035 10.270 1.00 98.44 93 GLN A O 1
ATOM 709 N N . SER A 1 94 ? 1.671 -0.066 8.037 1.00 98.31 94 SER A N 1
ATOM 710 C CA . SER A 1 94 ? 1.406 -1.500 7.921 1.00 98.31 94 SER A CA 1
ATOM 711 C C . SER A 1 94 ? 2.158 -2.094 6.731 1.00 98.31 94 SER A C 1
ATOM 713 O O . SER A 1 94 ? 2.784 -1.376 5.946 1.00 98.31 94 SER A O 1
ATOM 715 N N . ILE A 1 95 ? 2.104 -3.419 6.592 1.00 97.94 95 ILE A N 1
ATOM 716 C CA . ILE A 1 95 ? 2.698 -4.126 5.453 1.00 97.94 95 ILE A CA 1
ATOM 717 C C . ILE A 1 95 ? 1.781 -3.986 4.233 1.00 97.94 95 ILE A C 1
ATOM 719 O O . ILE A 1 95 ? 1.006 -4.886 3.898 1.00 97.94 95 ILE A O 1
ATOM 723 N N . SER A 1 96 ? 1.880 -2.828 3.577 1.00 97.81 96 SER A N 1
ATOM 724 C CA . SER A 1 96 ? 1.088 -2.459 2.398 1.00 97.81 96 SER A CA 1
ATOM 725 C C . SER A 1 96 ? -0.431 -2.604 2.631 1.00 97.81 96 SER A C 1
ATOM 727 O O . SER A 1 96 ? -0.906 -2.637 3.766 1.00 97.81 96 SER A O 1
ATOM 729 N N . GLY A 1 97 ? -1.221 -2.681 1.558 1.00 96.94 97 GLY A N 1
ATOM 730 C CA . GLY A 1 97 ? -2.682 -2.780 1.634 1.00 96.94 97 GLY A CA 1
ATOM 731 C C . GLY A 1 97 ? -3.177 -4.040 2.355 1.00 96.94 97 GLY A C 1
ATOM 732 O O . GLY A 1 97 ? -4.070 -3.956 3.192 1.00 96.94 97 GLY A O 1
ATOM 733 N N . THR A 1 98 ? -2.573 -5.205 2.098 1.00 96.75 98 THR A N 1
ATOM 734 C CA . THR A 1 98 ? -2.978 -6.465 2.752 1.00 96.75 98 THR A CA 1
ATOM 735 C C . THR A 1 98 ? -2.777 -6.413 4.267 1.00 96.75 98 THR A C 1
ATOM 737 O O . THR A 1 98 ? -3.656 -6.836 5.015 1.00 96.75 98 THR A O 1
ATOM 740 N N . GLY A 1 99 ? -1.649 -5.865 4.733 1.00 97.62 99 GLY A N 1
ATOM 741 C CA . GLY A 1 99 ? -1.389 -5.670 6.158 1.00 97.62 99 GLY A CA 1
ATOM 742 C C . GLY A 1 99 ? -2.368 -4.682 6.792 1.00 97.62 99 GLY A C 1
ATOM 743 O O . GLY A 1 99 ? -2.885 -4.958 7.874 1.00 97.62 99 GLY A O 1
ATOM 744 N N . ALA A 1 100 ? -2.680 -3.579 6.102 1.00 98.12 100 ALA A N 1
ATOM 745 C CA . ALA A 1 100 ? -3.680 -2.612 6.556 1.00 98.12 100 ALA A CA 1
ATOM 746 C C . ALA A 1 100 ? -5.060 -3.264 6.739 1.00 98.12 100 ALA A C 1
ATOM 748 O O . ALA A 1 100 ? -5.674 -3.131 7.799 1.00 98.12 100 ALA A O 1
ATOM 749 N N . LEU A 1 101 ? -5.519 -4.024 5.736 1.00 97.75 101 LEU A N 1
ATOM 750 C CA . LEU A 1 101 ? -6.791 -4.746 5.800 1.00 97.75 101 LEU A CA 1
ATOM 751 C C . LEU A 1 101 ? -6.795 -5.775 6.932 1.00 97.75 101 LEU A C 1
ATOM 753 O O . LEU A 1 101 ? -7.785 -5.875 7.649 1.00 97.75 101 LEU A O 1
ATOM 757 N N . ARG A 1 102 ? -5.687 -6.499 7.142 1.00 97.19 102 ARG A N 1
ATOM 758 C CA . ARG A 1 102 ? -5.573 -7.490 8.219 1.00 97.19 102 ARG A CA 1
ATOM 759 C C . ARG A 1 102 ? -5.685 -6.855 9.605 1.00 97.19 102 ARG A C 1
ATOM 761 O O . ARG A 1 102 ? -6.430 -7.367 10.435 1.00 97.19 102 ARG A O 1
ATOM 768 N N . ILE A 1 103 ? -4.984 -5.746 9.849 1.00 97.12 103 ILE A N 1
ATOM 769 C CA . ILE A 1 103 ? -5.062 -5.011 11.122 1.00 97.12 103 ILE A CA 1
ATOM 770 C C . ILE A 1 103 ? -6.491 -4.503 11.354 1.00 97.12 103 ILE A C 1
ATOM 772 O O . ILE A 1 103 ? -7.033 -4.678 12.444 1.00 97.12 103 ILE A O 1
ATOM 776 N N . GLY A 1 104 ? -7.126 -3.926 10.327 1.00 95.50 104 GLY A N 1
ATOM 777 C CA . GLY A 1 104 ? -8.513 -3.463 10.407 1.00 95.50 104 GLY A CA 1
ATOM 778 C C . GLY A 1 104 ? -9.513 -4.597 10.661 1.00 95.50 104 GLY A C 1
ATOM 779 O O . GLY A 1 104 ? -10.396 -4.461 11.508 1.00 95.50 104 GLY A O 1
ATOM 780 N N . ALA A 1 105 ? -9.354 -5.735 9.982 1.00 95.38 105 ALA A N 1
ATOM 781 C CA . ALA A 1 105 ? -10.185 -6.920 10.176 1.00 95.38 105 ALA A CA 1
ATOM 782 C C . ALA A 1 105 ? -10.075 -7.458 11.611 1.00 95.38 105 ALA A C 1
ATOM 784 O O . ALA A 1 105 ? -11.100 -7.678 12.253 1.00 95.38 105 ALA A O 1
ATOM 785 N N . GLU A 1 106 ? -8.855 -7.585 12.142 1.00 95.88 106 GLU A N 1
ATOM 786 C CA . GLU A 1 106 ? -8.604 -8.013 13.526 1.00 95.88 106 GLU A CA 1
ATOM 787 C C . GLU A 1 106 ? -9.169 -7.037 14.555 1.00 95.88 106 GLU A C 1
ATOM 789 O O . GLU A 1 106 ? -9.822 -7.447 15.515 1.00 95.88 106 GLU A O 1
ATOM 794 N N . PHE A 1 107 ? -8.979 -5.734 14.340 1.00 95.50 107 PHE A N 1
ATOM 795 C CA . PHE A 1 107 ? -9.559 -4.707 15.198 1.00 95.50 107 PHE A CA 1
ATOM 796 C C . PHE A 1 107 ? -11.082 -4.853 15.267 1.00 95.50 107 PHE A C 1
ATOM 798 O O . PHE A 1 107 ? -11.666 -4.940 16.349 1.00 95.50 107 PHE A O 1
ATOM 805 N N . LEU A 1 108 ? -11.736 -4.951 14.110 1.00 94.69 108 LEU A N 1
ATOM 806 C CA . LEU A 1 108 ? -13.178 -5.117 14.061 1.00 94.69 108 LEU A CA 1
ATOM 807 C C . LEU A 1 108 ? -13.616 -6.475 14.639 1.00 94.69 108 LEU A C 1
ATOM 809 O O . LEU A 1 108 ? -14.669 -6.542 15.266 1.00 94.69 108 LEU A O 1
ATOM 813 N N . ALA A 1 109 ? -12.871 -7.567 14.438 1.00 93.75 109 ALA A N 1
ATOM 814 C CA . ALA A 1 109 ? -13.150 -8.885 15.030 1.00 93.75 109 ALA A CA 1
ATOM 815 C C . ALA A 1 109 ? -13.139 -8.835 16.558 1.00 93.75 109 ALA A C 1
ATOM 817 O O . ALA A 1 109 ? -14.060 -9.344 17.193 1.00 93.75 109 ALA A O 1
ATOM 818 N N . LYS A 1 110 ? -12.151 -8.145 17.129 1.00 96.19 110 LYS A N 1
ATOM 819 C CA . LYS A 1 110 ? -11.981 -8.013 18.573 1.00 96.19 110 LYS A CA 1
ATOM 820 C C . LYS A 1 110 ? -13.032 -7.116 19.224 1.00 96.19 110 LYS A C 1
ATOM 822 O O . LYS A 1 110 ? -13.557 -7.467 20.276 1.00 96.19 110 LYS A O 1
ATOM 827 N N . TYR A 1 111 ? -13.323 -5.961 18.627 1.00 96.62 111 TYR A N 1
ATOM 828 C CA . TYR A 1 111 ? -14.150 -4.931 19.271 1.00 96.62 111 TYR A CA 1
ATOM 829 C C . TYR A 1 111 ? -15.588 -4.862 18.747 1.00 96.62 111 TYR A C 1
ATOM 831 O O . TYR A 1 111 ? -16.441 -4.240 19.375 1.00 96.62 111 TYR A O 1
ATOM 839 N N . HIS A 1 112 ? -15.887 -5.513 17.622 1.00 94.31 112 HIS A N 1
ATOM 840 C CA . HIS A 1 112 ? -17.232 -5.571 17.054 1.00 94.31 112 HIS A CA 1
ATOM 841 C C . HIS A 1 112 ? -17.514 -6.944 16.403 1.00 94.31 112 HIS A C 1
ATOM 843 O O . HIS A 1 112 ? -17.618 -7.055 15.177 1.00 94.31 112 HIS A O 1
ATOM 849 N N . PRO A 1 113 ? -17.592 -8.031 17.196 1.00 89.56 113 PRO A N 1
ATOM 850 C CA . PRO A 1 113 ? -17.594 -9.404 16.678 1.00 89.56 113 PRO A CA 1
ATOM 851 C C . PRO A 1 113 ? -18.796 -9.729 15.775 1.00 89.56 113 PRO A C 1
ATOM 853 O O . PRO A 1 113 ? -18.620 -10.417 14.777 1.00 89.56 113 PRO A O 1
ATOM 856 N N . ASN A 1 114 ? -19.977 -9.161 16.037 1.00 89.31 114 ASN A N 1
ATOM 857 C CA . ASN A 1 114 ? -21.237 -9.500 15.347 1.00 89.31 114 ASN A CA 1
ATOM 858 C C . ASN A 1 114 ? -21.527 -8.664 14.086 1.00 89.31 114 ASN A C 1
ATOM 860 O O . ASN A 1 114 ? -22.681 -8.450 13.718 1.00 89.31 114 ASN A O 1
ATOM 864 N N . LYS A 1 115 ? -20.488 -8.135 13.446 1.00 88.94 115 LYS A N 1
ATOM 865 C CA . LYS A 1 115 ? -20.616 -7.267 12.270 1.00 88.94 115 LYS A CA 1
ATOM 866 C C . LYS A 1 115 ? -20.801 -8.061 10.980 1.00 88.94 115 LYS A C 1
ATOM 868 O O . LYS A 1 115 ? -20.253 -9.150 10.825 1.00 88.94 115 LYS A O 1
ATOM 873 N N . VAL A 1 116 ? -21.465 -7.442 10.011 1.00 93.19 116 VAL A N 1
ATOM 874 C CA . VAL A 1 116 ? -21.511 -7.919 8.625 1.00 93.19 116 VAL A CA 1
ATOM 875 C C . VAL A 1 116 ? -20.516 -7.110 7.794 1.00 93.19 116 VAL A C 1
ATOM 877 O O . VAL A 1 116 ? -20.561 -5.881 7.802 1.00 93.19 116 VAL A O 1
ATOM 880 N N . VAL A 1 117 ? -19.617 -7.790 7.078 1.00 93.25 117 VAL A N 1
ATOM 881 C CA . VAL A 1 117 ? -18.676 -7.160 6.137 1.00 93.25 117 VAL A CA 1
ATOM 882 C C . VAL A 1 117 ? -19.226 -7.317 4.722 1.00 93.25 117 VAL A C 1
ATOM 884 O O . VAL A 1 117 ? -19.221 -8.413 4.167 1.00 93.25 117 VAL A O 1
ATOM 887 N N . TYR A 1 118 ? -19.706 -6.220 4.137 1.00 94.88 118 TYR A N 1
ATOM 888 C CA . TYR A 1 118 ? -20.199 -6.201 2.760 1.00 94.88 118 TYR A CA 1
ATOM 889 C C . TYR A 1 118 ? -19.036 -6.048 1.777 1.00 94.88 118 TYR A C 1
ATOM 891 O O . TYR A 1 118 ? -18.185 -5.175 1.943 1.00 94.88 118 TYR A O 1
ATOM 899 N N . GLN A 1 119 ? -19.010 -6.885 0.739 1.00 94.56 119 GLN A N 1
ATOM 900 C CA . GLN A 1 119 ? -18.010 -6.845 -0.329 1.00 94.56 119 GLN A CA 1
ATOM 901 C C . GLN A 1 119 ? -18.718 -6.729 -1.686 1.00 94.56 119 GLN A C 1
ATOM 903 O O . GLN A 1 119 ? -19.757 -7.367 -1.876 1.00 94.56 119 GLN A O 1
ATOM 908 N N . PRO A 1 120 ? -18.194 -5.925 -2.630 1.00 96.19 120 PRO A N 1
ATOM 909 C CA . PRO A 1 120 ? -18.773 -5.832 -3.965 1.00 96.19 120 PRO A CA 1
ATOM 910 C C . PRO A 1 120 ? -18.649 -7.164 -4.720 1.00 96.19 120 PRO A C 1
ATOM 912 O O . PRO A 1 120 ? -17.809 -8.001 -4.398 1.00 96.19 120 PRO A O 1
ATOM 915 N N . SER A 1 121 ? -19.473 -7.349 -5.749 1.00 94.44 121 SER A N 1
ATOM 916 C CA . SER A 1 121 ? -19.388 -8.494 -6.660 1.00 94.44 121 SER A CA 1
ATOM 917 C C . SER A 1 121 ? -19.228 -7.980 -8.099 1.00 94.44 121 SER A C 1
ATOM 919 O O . SER A 1 121 ? -20.192 -7.416 -8.623 1.00 94.44 121 SER A O 1
ATOM 921 N N . PRO A 1 122 ? -18.043 -8.119 -8.740 1.00 94.31 122 PRO A N 1
ATOM 922 C CA . PRO A 1 122 ? -16.828 -8.789 -8.254 1.00 94.31 122 PRO A CA 1
ATOM 923 C C . PRO A 1 122 ? -15.994 -7.947 -7.266 1.00 94.31 122 PRO A C 1
ATOM 925 O O . PRO A 1 122 ? -16.203 -6.746 -7.101 1.00 94.31 122 PRO A O 1
ATOM 928 N N . THR A 1 123 ? -15.003 -8.585 -6.632 1.00 94.56 123 THR A N 1
ATOM 929 C CA . THR A 1 123 ? -14.028 -7.938 -5.737 1.00 94.56 123 THR A CA 1
ATOM 930 C C . THR A 1 123 ? -12.617 -8.507 -5.917 1.00 94.56 123 THR A C 1
ATOM 932 O O . THR A 1 123 ? -12.425 -9.474 -6.655 1.00 94.56 123 THR A O 1
ATOM 935 N N . TRP A 1 124 ? -11.616 -7.926 -5.247 1.00 91.44 124 TRP A N 1
ATOM 936 C CA . TRP A 1 124 ? -10.259 -8.477 -5.238 1.00 91.44 124 TRP A CA 1
ATOM 937 C C . TRP A 1 124 ? -10.227 -9.823 -4.504 1.00 91.44 124 TRP A C 1
ATOM 939 O O . TRP A 1 124 ? -10.709 -9.929 -3.377 1.00 91.44 124 TRP A O 1
ATOM 949 N N . GLY A 1 125 ? -9.633 -10.850 -5.124 1.00 88.06 125 GLY A N 1
ATOM 950 C CA . GLY A 1 125 ? -9.695 -12.237 -4.636 1.00 88.06 125 GLY A CA 1
ATOM 951 C C . GLY A 1 125 ? -9.194 -12.435 -3.202 1.00 88.06 125 GLY A C 1
ATOM 952 O O . GLY A 1 125 ? -9.676 -13.318 -2.497 1.00 88.06 125 GLY A O 1
ATOM 953 N N . ASN A 1 126 ? -8.293 -11.571 -2.734 1.00 90.44 126 ASN A N 1
ATOM 954 C CA . ASN A 1 126 ? -7.747 -11.641 -1.384 1.00 90.44 126 ASN A CA 1
ATOM 955 C C . ASN A 1 126 ? -8.595 -10.894 -0.324 1.00 90.44 126 ASN A C 1
ATOM 957 O O . ASN A 1 126 ? -8.296 -10.981 0.862 1.00 90.44 126 ASN A O 1
ATOM 961 N N . HIS A 1 127 ? -9.694 -10.219 -0.686 1.00 94.06 127 HIS A N 1
ATOM 962 C CA . HIS A 1 127 ? -10.611 -9.641 0.310 1.00 94.06 127 HIS A CA 1
ATOM 963 C C . HIS A 1 127 ? -11.327 -10.713 1.142 1.00 94.06 127 HIS A C 1
ATOM 965 O O . HIS A 1 127 ? -11.394 -10.603 2.362 1.00 94.06 127 HIS A O 1
ATOM 971 N N . VAL A 1 128 ? -11.851 -11.767 0.513 1.00 91.62 128 VAL A N 1
ATOM 972 C CA . VAL A 1 128 ? -12.559 -12.849 1.220 1.00 91.62 128 VAL A CA 1
ATOM 973 C C . VAL A 1 128 ? -11.683 -13.528 2.288 1.00 91.62 128 VAL A C 1
ATOM 975 O O . VAL A 1 128 ? -12.139 -13.615 3.424 1.00 91.62 128 VAL A O 1
ATOM 978 N N . PRO A 1 129 ? -10.450 -13.996 1.999 1.00 91.38 129 PRO A N 1
ATOM 979 C CA . PRO A 1 129 ? -9.619 -14.653 3.010 1.00 91.38 129 PRO A CA 1
ATOM 980 C C . PRO A 1 129 ? -9.105 -13.718 4.115 1.00 91.38 129 PRO A C 1
ATOM 982 O O . PRO A 1 129 ? -8.776 -14.208 5.185 1.00 91.38 129 PRO A O 1
ATOM 985 N N . VAL A 1 130 ? -9.028 -12.400 3.894 1.00 93.81 130 VAL A N 1
ATOM 986 C CA . VAL A 1 130 ? -8.589 -11.449 4.937 1.00 93.81 130 VAL A CA 1
ATOM 987 C C . VAL A 1 130 ? -9.677 -11.188 5.987 1.00 93.81 130 VAL A C 1
ATOM 989 O O . VAL A 1 130 ? -9.350 -10.919 7.143 1.00 93.81 130 VAL A O 1
ATOM 992 N N . PHE A 1 131 ? -10.951 -11.244 5.587 1.00 89.75 131 PHE A N 1
ATOM 993 C CA . PHE A 1 131 ? -12.106 -10.942 6.445 1.00 89.75 131 PHE A CA 1
ATOM 994 C C . PHE A 1 131 ? -12.889 -12.182 6.914 1.00 89.75 131 PHE A C 1
ATOM 996 O O . PHE A 1 131 ? -13.887 -12.024 7.618 1.00 89.75 131 PHE A O 1
ATOM 1003 N N . LYS A 1 132 ? -12.459 -13.383 6.517 1.00 83.06 132 LYS A N 1
ATOM 1004 C CA . LYS A 1 132 ? -12.893 -14.657 7.106 1.00 83.06 132 LYS A CA 1
ATOM 1005 C C . LYS A 1 132 ? -12.069 -14.971 8.347 1.00 83.06 132 LYS A C 1
ATOM 1007 O O . LYS A 1 132 ? -12.674 -15.524 9.288 1.00 83.06 132 LYS A O 1
#

Organism: NCBI:txid51022

Secondary structure (DSSP, 8-state):
-PPPPHHHHHHHHHHH---TT----SS---B-TTS-B---HHHHHHHHHHHHHT---PPPPTT--HHHHHHHHHHHH-TT-HHHHTT-------SHHHHHHHHHHHHHHHH-TT------SS--TTHHHHH-

Mean predicted aligned error: 4.83 Å

Solvent-accessible surface area (backbone atoms only — not comparable to full-atom values): 8584 Å² total; per-residue (Å²): 133,78,80,80,54,79,48,59,53,48,51,55,51,54,67,71,53,81,60,91,83,68,79,84,86,62,62,96,65,72,55,45,102,83,70,41,84,62,79,53,70,70,55,55,53,50,52,53,52,52,61,72,66,64,67,83,87,72,85,69,54,89,53,30,53,70,66,58,33,56,52,51,50,32,71,75,59,41,88,88,26,62,53,64,78,70,61,76,65,86,69,62,57,59,68,58,71,68,36,44,51,39,54,50,38,51,51,41,50,74,78,46,68,91,66,83,85,87,74,66,90,81,64,66,82,67,55,61,74,55,70,106

Sequence (132 aa):
MGPPDAILGVTEAFHRDTNPKKMNLGVGAYRDDQGKPFVLPSVREAEQRLMAEKLNKEYAGIAGLPDFTKLAAKLALGENSEVIESGRITTMQSISGTGALRIGAEFLAKYHPNKVVYQPSPTWGNHVPVFK

Nearest PDB structures (foldseek):
  1asg-assembly1_A-2  TM=9.427E-01  e=6.968E-09  Escherichia coli
  1g7w-assembly1_A-2  TM=9.384E-01  e=8.521E-09  Escherichia coli
  1ix6-assembly1_A  TM=8.881E-01  e=6.093E-09  Escherichia coli
  1ix8-assembly1_A-2  TM=8.827E-01  e=7.968E-09  Escherichia coli
  4rkd-assembly2_D  TM=9.516E-01  e=5.578E-08  Psychrobacter sp. B6

Foldseek 3Di:
DDDDDPLVVQVVVQVPDPDPPGDRPRDPQDADPVRHHDDDPVNVVVVVVVVVVVDDDDDADQQGDPVVQLVVCCVVQNPPRVCVVVVVDDHGDAPPPLRVLLVVLVVCCVPPVPDDDDDDVVDDPVNVVSND